Protein AF-D8M244-F1 (afdb_monomer_lite)

Foldseek 3Di:
DDDDDPVLCVVLVVVLVLQLVAAEEEEEFEAPDDVVNCVPVPDDPQFFDHFDPVLVVVCLVVVCVSCDDDDYAYEYHYLDCVCVVVCCVSPPPRYDYDPDADRHDPDPDDDPSNVSRLSSSLVSLLSHQEYEYGGRDPSSVSSVVSNPNHPYYHYGD

Structure (mmCIF, N/CA/C/O backbone):
data_AF-D8M244-F1
#
_entry.id   AF-D8M244-F1
#
loop_
_atom_site.group_PDB
_atom_site.id
_atom_site.type_symbol
_atom_site.label_atom_id
_atom_site.label_alt_id
_atom_site.label_comp_id
_atom_site.label_asym_id
_atom_site.label_entity_id
_atom_site.label_seq_id
_atom_site.pdbx_PDB_ins_code
_atom_site.Cartn_x
_atom_site.Cartn_y
_atom_site.Cartn_z
_atom_site.occupancy
_atom_site.B_iso_or_equiv
_atom_site.auth_seq_id
_atom_site.auth_comp_id
_atom_site.auth_asym_id
_atom_site.auth_atom_id
_atom_site.pdbx_PDB_model_num
ATOM 1 N N . MET A 1 1 ? -10.240 -11.309 -15.153 1.00 55.38 1 MET A N 1
ATOM 2 C CA . MET A 1 1 ? -9.672 -12.625 -15.533 1.00 55.38 1 MET A CA 1
ATOM 3 C C . MET A 1 1 ? -8.223 -12.788 -15.034 1.00 55.38 1 MET A C 1
ATOM 5 O O . MET A 1 1 ? -7.430 -13.454 -15.679 1.00 55.38 1 MET A O 1
ATOM 9 N N . PHE A 1 2 ? -7.858 -12.215 -13.878 1.00 66.62 2 PHE A N 1
ATOM 10 C CA . PHE A 1 2 ? -6.520 -12.368 -13.298 1.00 66.62 2 PHE A CA 1
ATOM 11 C C . PHE A 1 2 ? -6.626 -13.251 -12.056 1.00 66.62 2 PHE A C 1
ATOM 13 O O . PHE A 1 2 ? -7.336 -12.902 -11.115 1.00 66.62 2 PHE A O 1
ATOM 20 N N . GLN A 1 3 ? -5.966 -14.404 -12.066 1.00 69.44 3 GLN A N 1
ATOM 21 C CA . GLN A 1 3 ? -5.812 -15.243 -10.883 1.00 69.44 3 GLN A CA 1
ATOM 22 C C . GLN A 1 3 ? -4.326 -15.556 -10.705 1.00 69.44 3 GLN A C 1
ATOM 24 O O . GLN A 1 3 ? -3.724 -16.102 -11.631 1.00 69.44 3 GLN A O 1
ATOM 29 N N . PRO A 1 4 ? -3.724 -15.246 -9.542 1.00 78.88 4 PRO A N 1
ATOM 30 C CA . PRO A 1 4 ? -2.331 -15.588 -9.299 1.00 78.88 4 PRO A CA 1
ATOM 31 C C . PRO A 1 4 ? -2.134 -17.105 -9.351 1.00 78.88 4 PRO A C 1
ATOM 33 O O . PRO A 1 4 ? -3.016 -17.871 -8.938 1.00 78.88 4 PRO A O 1
ATOM 36 N N . SER A 1 5 ? -0.961 -17.538 -9.816 1.00 85.44 5 SER A N 1
ATOM 37 C CA . SER A 1 5 ? -0.581 -18.951 -9.790 1.00 85.44 5 SER A CA 1
ATOM 38 C C . SER A 1 5 ? -0.595 -19.494 -8.356 1.00 85.44 5 SER A C 1
ATOM 40 O O . SER A 1 5 ? -0.445 -18.752 -7.382 1.00 85.44 5 SER A O 1
ATOM 42 N N . SER A 1 6 ? -0.745 -20.809 -8.200 1.00 86.94 6 SER A N 1
ATOM 43 C CA . SER A 1 6 ? -0.673 -21.476 -6.890 1.00 86.94 6 SER A CA 1
ATOM 44 C C . SER A 1 6 ? 0.653 -21.205 -6.166 1.00 86.94 6 SER A C 1
ATOM 46 O O . SER A 1 6 ? 0.672 -21.082 -4.942 1.00 86.94 6 SER A O 1
ATOM 48 N N . TYR A 1 7 ? 1.744 -21.039 -6.918 1.00 86.44 7 TYR A N 1
ATOM 49 C CA . TYR A 1 7 ? 3.040 -20.619 -6.390 1.00 86.44 7 TYR A CA 1
ATOM 50 C C . TYR A 1 7 ? 2.985 -19.224 -5.756 1.00 86.44 7 TYR A C 1
ATOM 52 O O . TYR A 1 7 ? 3.332 -19.069 -4.586 1.00 86.44 7 TYR A O 1
ATOM 60 N N . LEU A 1 8 ? 2.476 -18.229 -6.488 1.00 83.25 8 LEU A N 1
ATOM 61 C CA . LEU A 1 8 ? 2.352 -16.859 -5.987 1.00 83.25 8 LEU A CA 1
ATOM 62 C C . LEU A 1 8 ? 1.383 -16.763 -4.809 1.00 83.25 8 LEU A C 1
ATOM 64 O O . LEU A 1 8 ? 1.690 -16.090 -3.832 1.00 83.25 8 LEU A O 1
ATOM 68 N N . LYS A 1 9 ? 0.261 -17.494 -4.845 1.00 85.00 9 LYS A N 1
ATOM 69 C CA . LYS A 1 9 ? -0.670 -17.575 -3.707 1.00 85.00 9 LYS A CA 1
ATOM 70 C C . LYS A 1 9 ? 0.018 -18.104 -2.452 1.00 85.00 9 LYS A C 1
ATOM 72 O O . LYS A 1 9 ? -0.209 -17.572 -1.373 1.00 85.00 9 LYS A O 1
ATOM 77 N N . ARG A 1 10 ? 0.879 -19.119 -2.581 1.00 89.25 10 ARG A N 1
ATOM 78 C CA . ARG A 1 10 ? 1.639 -19.672 -1.451 1.00 89.25 10 ARG A CA 1
ATOM 79 C C . ARG A 1 10 ? 2.625 -18.657 -0.874 1.00 89.25 10 ARG A C 1
ATOM 81 O O . ARG A 1 10 ? 2.729 -18.561 0.343 1.00 89.25 10 ARG A O 1
ATOM 88 N N . ILE A 1 11 ? 3.315 -17.895 -1.722 1.00 88.19 11 ILE A N 1
ATOM 89 C CA . ILE A 1 11 ? 4.252 -16.853 -1.270 1.00 88.19 11 ILE A CA 1
ATOM 90 C C . ILE A 1 11 ? 3.498 -15.685 -0.618 1.00 88.19 11 ILE A C 1
ATOM 92 O O . ILE A 1 11 ? 3.915 -15.192 0.425 1.00 88.19 11 ILE A O 1
ATOM 96 N N . ALA A 1 12 ? 2.363 -15.280 -1.189 1.00 90.38 12 ALA A N 1
ATOM 97 C CA . ALA A 1 12 ? 1.534 -14.188 -0.684 1.00 90.38 12 ALA A CA 1
ATOM 98 C C . ALA A 1 12 ? 0.696 -14.569 0.550 1.00 90.38 12 ALA A C 1
ATOM 100 O O . ALA A 1 12 ? 0.145 -13.684 1.209 1.00 90.38 12 ALA A O 1
ATOM 101 N N . ALA A 1 13 ? 0.569 -15.864 0.864 1.00 91.69 13 ALA A N 1
ATOM 102 C CA . ALA A 1 13 ? -0.334 -16.375 1.895 1.00 91.69 13 ALA A CA 1
ATOM 103 C C . ALA A 1 13 ? -0.134 -15.739 3.282 1.00 91.69 13 ALA A C 1
ATOM 105 O O . ALA A 1 13 ? -1.145 -15.389 3.893 1.00 91.69 13 ALA A O 1
ATOM 106 N N . PRO A 1 14 ? 1.099 -15.520 3.786 1.00 93.12 14 PRO A N 1
ATOM 107 C CA . PRO A 1 14 ? 1.289 -14.897 5.095 1.00 93.12 14 PRO A CA 1
ATOM 108 C C . PRO A 1 14 ? 0.705 -13.480 5.161 1.00 93.12 14 PRO A C 1
ATOM 110 O O . PRO A 1 14 ? -0.030 -13.160 6.092 1.00 93.12 14 PRO A O 1
ATOM 113 N N . LEU A 1 15 ? 0.965 -12.654 4.142 1.00 94.19 15 LEU A N 1
ATOM 114 C CA . LEU A 1 15 ? 0.437 -11.289 4.063 1.00 94.19 15 LEU A CA 1
ATOM 115 C C . LEU A 1 15 ? -1.077 -11.291 3.833 1.00 94.19 15 LEU A C 1
ATOM 117 O O . LEU A 1 15 ? -1.805 -10.565 4.501 1.00 94.19 15 LEU A O 1
ATOM 121 N N . SER A 1 16 ? -1.564 -12.169 2.955 1.00 92.88 16 SER A N 1
ATOM 122 C CA . SER A 1 16 ? -2.998 -12.321 2.677 1.00 92.88 16 SER A CA 1
ATOM 123 C C . SER A 1 16 ? -3.777 -12.697 3.941 1.00 92.88 16 SER A C 1
ATOM 125 O O . SER A 1 16 ? -4.841 -12.145 4.209 1.00 92.88 16 SER A O 1
ATOM 127 N N . ALA A 1 17 ? -3.225 -13.599 4.760 1.00 93.94 17 ALA A N 1
ATOM 128 C CA . ALA A 1 17 ? -3.834 -14.009 6.018 1.00 93.94 17 ALA A CA 1
ATOM 129 C C . ALA A 1 17 ? -3.929 -12.847 7.018 1.00 93.94 17 ALA A C 1
ATOM 131 O O . ALA A 1 17 ? -4.949 -12.723 7.694 1.00 93.94 17 ALA A O 1
ATOM 132 N N . LEU A 1 18 ? -2.913 -11.982 7.097 1.00 94.00 18 LEU A N 1
ATOM 133 C CA . LEU A 1 18 ? -2.955 -10.779 7.936 1.00 94.00 18 LEU A CA 1
ATOM 134 C C . LEU A 1 18 ? -4.023 -9.793 7.445 1.00 94.00 18 LEU A C 1
ATOM 136 O O . LEU A 1 18 ? -4.874 -9.381 8.230 1.00 94.00 18 LEU A O 1
ATOM 140 N N . LEU A 1 19 ? -4.031 -9.488 6.144 1.00 93.31 19 LEU A N 1
ATOM 141 C CA . LEU A 1 19 ? -4.985 -8.553 5.536 1.00 93.31 19 LEU A CA 1
ATOM 142 C C . LEU A 1 19 ? -6.438 -9.037 5.628 1.00 93.31 19 LEU A C 1
ATOM 144 O O . LEU A 1 19 ? -7.343 -8.220 5.720 1.00 93.31 19 LEU A O 1
ATOM 148 N N . SER A 1 20 ? -6.672 -10.352 5.653 1.00 89.19 20 SER A N 1
ATOM 149 C CA . SER A 1 20 ? -8.020 -10.922 5.802 1.00 89.19 20 SER A CA 1
ATOM 150 C C . SER A 1 20 ? -8.591 -10.846 7.225 1.00 89.19 20 SER A C 1
ATOM 152 O O . SER A 1 20 ? -9.801 -10.962 7.407 1.00 89.19 20 SER A O 1
ATOM 154 N N . LYS A 1 21 ? -7.734 -10.689 8.244 1.00 89.12 21 LYS A N 1
ATOM 155 C CA . LYS A 1 21 ? -8.123 -10.709 9.667 1.00 89.12 21 LYS A CA 1
ATOM 156 C C . LYS A 1 21 ? -8.406 -9.325 10.244 1.00 89.12 21 LYS A C 1
ATOM 158 O O . LYS A 1 21 ? -8.918 -9.232 11.357 1.00 89.12 21 LYS A O 1
ATOM 163 N N . ALA A 1 22 ? -8.052 -8.272 9.520 1.00 88.88 22 ALA A N 1
ATOM 164 C CA . ALA A 1 22 ? -8.171 -6.892 9.957 1.00 88.88 22 ALA A CA 1
ATOM 165 C C . ALA A 1 22 ? -8.751 -6.034 8.834 1.00 88.88 22 ALA A C 1
ATOM 167 O O . ALA A 1 22 ? -8.632 -6.375 7.658 1.00 88.88 22 ALA A O 1
ATOM 168 N N . THR A 1 23 ? -9.333 -4.888 9.188 1.00 94.06 23 THR A N 1
ATOM 169 C CA . THR A 1 23 ? -9.596 -3.868 8.172 1.00 94.06 23 THR A CA 1
ATOM 170 C C . THR A 1 23 ? -8.257 -3.405 7.603 1.00 94.06 23 THR A C 1
ATOM 172 O O . THR A 1 23 ? -7.318 -3.135 8.355 1.00 94.06 23 THR A O 1
ATOM 175 N N . SER A 1 24 ? -8.150 -3.331 6.282 1.00 96.44 24 SER A N 1
ATOM 176 C CA . SER A 1 24 ? -6.891 -3.028 5.606 1.00 96.44 24 SER A CA 1
ATOM 177 C C . SER A 1 24 ? -6.996 -1.865 4.626 1.00 96.44 24 SER A C 1
ATOM 179 O O . SER A 1 24 ? -8.003 -1.691 3.933 1.00 96.44 24 SER A O 1
ATOM 181 N N . VAL A 1 25 ? -5.921 -1.081 4.565 1.00 97.88 25 VAL A N 1
ATOM 182 C CA . VAL A 1 25 ? -5.742 0.049 3.652 1.00 97.88 25 VAL A CA 1
ATOM 183 C C . VAL A 1 25 ? -4.588 -0.276 2.709 1.00 97.88 25 VAL A C 1
ATOM 185 O O . VAL A 1 25 ? -3.431 -0.335 3.117 1.00 97.88 25 VAL A O 1
ATOM 188 N N . GLY A 1 26 ? -4.898 -0.512 1.440 1.00 97.88 26 GLY A N 1
ATOM 189 C CA . GLY A 1 26 ? -3.908 -0.702 0.389 1.00 97.88 26 GLY A CA 1
ATOM 190 C C . GLY A 1 26 ? -3.456 0.648 -0.147 1.00 97.88 26 GLY A C 1
ATOM 191 O O . GLY A 1 26 ? -4.271 1.417 -0.648 1.00 97.88 26 GLY A O 1
ATOM 192 N N . VAL A 1 27 ? -2.167 0.939 -0.054 1.00 98.06 27 VAL A N 1
ATOM 193 C CA . VAL A 1 27 ? -1.567 2.190 -0.512 1.00 98.06 27 VAL A CA 1
ATOM 194 C C . VAL A 1 27 ? -0.643 1.886 -1.682 1.00 98.06 27 VAL A C 1
ATOM 196 O O . VAL A 1 27 ? 0.265 1.071 -1.550 1.00 98.06 27 VAL A O 1
ATOM 199 N N . HIS A 1 28 ? -0.865 2.532 -2.827 1.00 96.25 28 HIS A N 1
ATOM 200 C CA . HIS A 1 28 ? 0.015 2.418 -3.991 1.00 96.25 28 HIS A CA 1
ATOM 201 C C . HIS A 1 28 ? 0.595 3.780 -4.380 1.00 96.25 28 HIS A C 1
ATOM 203 O O . HIS A 1 28 ? -0.131 4.668 -4.848 1.00 96.25 28 HIS A O 1
ATOM 209 N N . ILE A 1 29 ? 1.913 3.917 -4.227 1.00 93.00 29 ILE A N 1
ATOM 210 C CA . ILE A 1 29 ? 2.664 5.140 -4.516 1.00 93.00 29 ILE A CA 1
ATOM 211 C C . ILE A 1 29 ? 3.650 4.895 -5.659 1.00 93.00 29 ILE A C 1
ATOM 213 O O . ILE A 1 29 ? 4.567 4.092 -5.538 1.00 93.00 29 ILE A O 1
ATOM 217 N N . ARG A 1 30 ? 3.477 5.638 -6.752 1.00 88.69 30 ARG A N 1
ATOM 218 C CA . ARG A 1 30 ? 4.469 5.774 -7.818 1.00 88.69 30 ARG A CA 1
ATOM 219 C C . ARG A 1 30 ? 5.279 7.041 -7.578 1.00 88.69 30 ARG A C 1
ATOM 221 O O . ARG A 1 30 ? 4.697 8.128 -7.562 1.00 88.69 30 ARG A O 1
ATOM 228 N N . THR A 1 31 ? 6.588 6.923 -7.418 1.00 83.62 31 THR A N 1
ATOM 229 C CA . THR A 1 31 ? 7.467 8.080 -7.204 1.00 83.62 31 THR A CA 1
ATOM 230 C C . THR A 1 31 ? 8.114 8.537 -8.507 1.00 83.62 31 THR A C 1
ATOM 232 O O . THR A 1 31 ? 8.010 7.888 -9.553 1.00 83.62 31 THR A O 1
ATOM 235 N N . GLN A 1 32 ? 8.767 9.701 -8.482 1.00 69.69 32 GLN A N 1
ATOM 236 C CA . GLN A 1 32 ? 9.643 10.065 -9.592 1.00 69.69 32 GLN A CA 1
ATOM 237 C C . GLN A 1 32 ? 10.831 9.092 -9.647 1.00 69.69 32 GLN A C 1
ATOM 239 O O . GLN A 1 32 ? 11.317 8.671 -8.595 1.00 69.69 32 GLN A O 1
ATOM 244 N N . PRO A 1 33 ? 11.330 8.743 -10.848 1.00 58.41 33 PRO A N 1
ATOM 245 C CA . PRO A 1 33 ? 12.575 7.999 -10.958 1.00 58.41 33 PRO A CA 1
ATOM 246 C C . PRO A 1 33 ? 13.699 8.801 -10.299 1.00 58.41 33 PRO A C 1
ATOM 248 O O . PRO A 1 33 ? 13.869 9.991 -10.591 1.00 58.41 33 PRO A O 1
ATOM 251 N N . SER A 1 34 ? 14.480 8.160 -9.432 1.00 46.09 34 SER A N 1
ATOM 252 C CA . SER A 1 34 ? 15.657 8.796 -8.849 1.00 46.09 34 SER A CA 1
ATOM 253 C C . SER A 1 34 ? 16.684 9.105 -9.949 1.00 46.09 34 SER A C 1
ATOM 255 O O . SER A 1 34 ? 16.754 8.429 -10.977 1.00 46.09 34 SER A O 1
ATOM 257 N N . PHE A 1 35 ? 17.537 10.117 -9.757 1.00 41.97 35 PHE A N 1
ATOM 258 C CA . PHE A 1 35 ? 18.626 10.406 -10.701 1.00 41.97 35 PHE A CA 1
ATOM 259 C C . PHE A 1 35 ? 19.614 9.232 -10.869 1.00 41.97 35 PHE A C 1
ATOM 261 O O . PHE A 1 35 ? 20.354 9.237 -11.848 1.00 41.97 35 PHE A O 1
ATOM 268 N N . ALA A 1 36 ? 19.624 8.230 -9.982 1.00 42.56 36 ALA A N 1
ATOM 269 C CA . ALA A 1 36 ? 20.437 7.019 -10.121 1.00 42.56 36 ALA A CA 1
ATOM 270 C C . ALA A 1 36 ? 19.836 5.993 -11.106 1.00 42.56 36 ALA A C 1
ATOM 272 O O . ALA A 1 36 ? 20.580 5.219 -11.698 1.00 42.56 36 ALA A O 1
ATOM 273 N N . ASP A 1 37 ? 18.531 6.071 -11.393 1.00 45.41 37 ASP A N 1
ATOM 274 C CA . ASP A 1 37 ? 17.832 5.265 -12.412 1.00 45.41 37 ASP A CA 1
ATOM 275 C C . ASP A 1 37 ? 17.920 5.880 -13.822 1.00 45.41 37 ASP A C 1
ATOM 277 O O . ASP A 1 37 ? 17.152 5.566 -14.737 1.00 45.41 37 ASP A O 1
ATOM 281 N N . SER A 1 38 ? 18.863 6.805 -14.025 1.00 37.78 38 SER A N 1
ATOM 282 C CA . SER A 1 38 ? 18.946 7.676 -15.202 1.00 37.78 38 SER A CA 1
ATOM 283 C C . SER A 1 38 ? 19.319 6.985 -16.519 1.00 37.78 38 SER A C 1
ATOM 285 O O . SER A 1 38 ? 19.317 7.646 -17.558 1.00 37.78 38 SER A O 1
ATOM 287 N N . ALA A 1 39 ? 19.492 5.660 -16.531 1.00 40.16 39 ALA A N 1
ATOM 288 C CA . ALA A 1 39 ? 19.461 4.872 -17.765 1.00 40.16 39 ALA A CA 1
ATOM 289 C C . ALA A 1 39 ? 18.078 4.901 -18.461 1.00 40.16 39 ALA A C 1
ATOM 291 O O . ALA A 1 39 ? 17.983 4.594 -19.646 1.00 40.16 39 ALA A O 1
ATOM 292 N N . ALA A 1 40 ? 17.015 5.327 -17.766 1.00 42.12 40 ALA A N 1
ATOM 293 C CA . ALA A 1 40 ? 15.664 5.478 -18.314 1.00 42.12 40 ALA A CA 1
ATOM 294 C C . ALA A 1 40 ? 15.333 6.900 -18.828 1.00 42.12 40 ALA A C 1
ATOM 296 O O . ALA A 1 40 ? 14.177 7.191 -19.138 1.00 42.12 40 ALA A O 1
ATOM 297 N N . LYS A 1 41 ? 16.313 7.819 -18.916 1.00 39.97 41 LYS A N 1
ATOM 298 C CA . LYS A 1 41 ? 16.072 9.222 -19.329 1.00 39.97 41 LYS A CA 1
ATOM 299 C C . LYS A 1 41 ? 15.822 9.428 -20.825 1.00 39.97 41 LYS A C 1
ATOM 301 O O . LYS A 1 41 ? 15.457 10.532 -21.227 1.00 39.97 41 LYS A O 1
ATOM 306 N N . THR A 1 42 ? 15.970 8.406 -21.653 1.00 37.47 42 THR A N 1
ATOM 307 C CA . THR A 1 42 ? 15.764 8.517 -23.097 1.00 37.47 42 THR A CA 1
ATOM 308 C C . THR A 1 42 ? 14.532 7.719 -23.519 1.00 37.47 42 THR A C 1
ATOM 310 O O . THR A 1 42 ? 14.564 6.507 -23.690 1.00 37.47 42 THR A O 1
ATOM 313 N N . HIS A 1 43 ? 13.447 8.464 -23.746 1.00 38.56 43 HIS A N 1
ATOM 314 C CA . HIS A 1 43 ? 12.275 8.061 -24.534 1.00 38.56 43 HIS A CA 1
ATOM 315 C C . HIS A 1 43 ? 11.240 7.166 -23.838 1.00 38.56 43 HIS A C 1
ATOM 317 O O . HIS A 1 43 ? 11.025 6.023 -24.220 1.00 38.56 43 HIS A O 1
ATOM 323 N N . GLU A 1 44 ? 10.541 7.738 -22.858 1.00 41.34 44 GLU A N 1
ATOM 324 C CA . GLU A 1 44 ? 9.071 7.831 -22.802 1.00 41.34 44 GLU A CA 1
ATOM 325 C C . GLU A 1 44 ? 8.710 8.503 -21.472 1.00 41.34 44 GLU A C 1
ATOM 327 O O . GLU A 1 44 ? 9.112 8.047 -20.403 1.00 41.34 44 GLU A O 1
ATOM 332 N N . ARG A 1 45 ? 7.970 9.619 -21.517 1.00 44.00 45 ARG A N 1
ATOM 333 C CA . ARG A 1 45 ? 7.318 10.175 -20.324 1.00 44.00 45 ARG A CA 1
ATOM 334 C C . ARG A 1 45 ? 6.448 9.059 -19.751 1.00 44.00 45 ARG A C 1
ATOM 336 O O . ARG A 1 45 ? 5.417 8.747 -20.343 1.00 44.00 45 ARG A O 1
ATOM 343 N N . GLY A 1 46 ? 6.898 8.423 -18.669 1.00 48.84 46 GLY A N 1
ATOM 344 C CA . GLY A 1 46 ? 6.173 7.341 -18.015 1.00 48.84 46 GLY A CA 1
ATOM 345 C C . GLY A 1 46 ? 4.739 7.789 -17.772 1.00 48.84 46 GLY A C 1
ATOM 346 O O . GLY A 1 46 ? 4.505 8.740 -17.038 1.00 48.84 46 GLY A O 1
ATOM 347 N N . THR A 1 47 ? 3.794 7.165 -18.466 1.00 54.75 47 THR A N 1
ATOM 348 C CA . THR A 1 47 ? 2.404 7.618 -18.517 1.00 54.75 47 THR A CA 1
ATOM 349 C C . THR A 1 47 ? 1.727 7.354 -17.172 1.00 54.75 47 THR A C 1
ATOM 351 O O . THR A 1 47 ? 1.380 6.208 -16.880 1.00 54.75 47 THR A O 1
ATOM 354 N N . GLY A 1 48 ? 1.590 8.392 -16.352 1.00 59.34 48 GLY A N 1
ATOM 355 C CA . GLY A 1 48 ? 0.900 8.373 -15.063 1.00 59.34 48 GLY A CA 1
ATOM 356 C C . GLY A 1 48 ? 1.457 9.443 -14.130 1.00 59.34 48 GLY A C 1
ATOM 357 O O . GLY A 1 48 ? 2.616 9.840 -14.275 1.00 59.34 48 GLY A O 1
ATOM 358 N N . ASP A 1 49 ? 0.642 9.908 -13.189 1.00 78.62 49 ASP A N 1
ATOM 359 C CA . ASP A 1 49 ? 1.088 10.909 -12.225 1.00 78.62 49 ASP A CA 1
ATOM 360 C C . ASP A 1 49 ? 2.088 10.291 -11.243 1.00 78.62 49 ASP A C 1
ATOM 362 O O . ASP A 1 49 ? 2.173 9.070 -11.079 1.00 78.62 49 ASP A O 1
ATOM 366 N N . VAL A 1 50 ? 2.870 11.150 -10.602 1.00 85.38 50 VAL A N 1
ATOM 367 C CA . VAL A 1 50 ? 3.820 10.777 -9.553 1.00 85.38 50 VAL A CA 1
ATOM 368 C C . VAL A 1 50 ? 3.369 11.414 -8.252 1.00 85.38 50 VAL A C 1
ATOM 370 O O . VAL A 1 50 ? 2.905 12.554 -8.235 1.00 85.38 50 V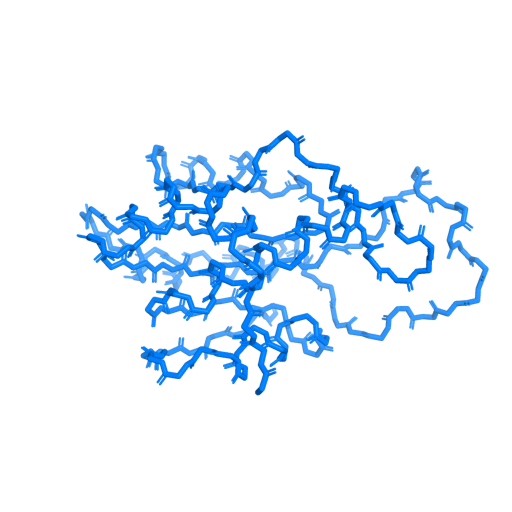AL A O 1
ATOM 373 N N . VAL A 1 51 ? 3.504 10.679 -7.158 1.00 87.75 51 VAL A N 1
ATOM 374 C CA . VAL A 1 51 ? 3.187 11.190 -5.829 1.00 87.75 51 VAL A CA 1
ATOM 375 C C . VAL A 1 51 ? 4.382 11.988 -5.325 1.00 87.75 51 VAL A C 1
ATOM 377 O O . VAL A 1 51 ? 5.511 11.503 -5.320 1.00 87.75 51 VAL A O 1
ATOM 380 N N . THR A 1 52 ? 4.123 13.222 -4.903 1.00 90.44 52 THR A N 1
ATOM 381 C CA . THR A 1 52 ? 5.118 14.076 -4.248 1.00 90.44 52 THR A CA 1
ATOM 382 C C . THR A 1 52 ? 5.007 13.963 -2.729 1.00 90.44 52 THR A C 1
ATOM 384 O O . THR A 1 52 ? 3.951 13.598 -2.210 1.00 90.44 52 THR A O 1
ATOM 387 N N . GLN A 1 53 ? 6.052 14.371 -2.005 1.00 90.62 53 GLN A N 1
ATOM 388 C CA . GLN A 1 53 ? 6.003 14.550 -0.548 1.00 90.62 53 GLN A CA 1
ATOM 389 C C . GLN A 1 53 ? 4.764 15.354 -0.113 1.00 90.62 53 GLN A C 1
ATOM 391 O O . GLN A 1 53 ? 4.026 14.929 0.772 1.00 90.62 53 GLN A O 1
ATOM 396 N N . GLN A 1 54 ? 4.485 16.476 -0.786 1.00 91.19 54 GLN A N 1
ATOM 397 C CA . GLN A 1 54 ? 3.342 17.335 -0.473 1.00 91.19 54 GLN A CA 1
ATOM 398 C C . GLN A 1 54 ? 2.003 16.601 -0.654 1.00 91.19 54 GLN A C 1
ATOM 400 O O . GLN A 1 54 ? 1.082 16.780 0.144 1.00 91.19 54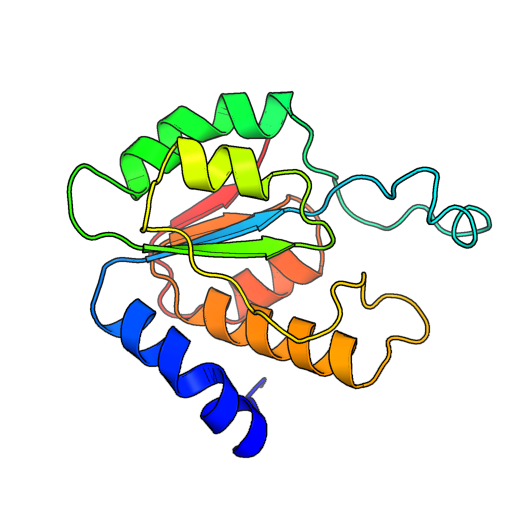 GLN A O 1
ATOM 405 N N . SER A 1 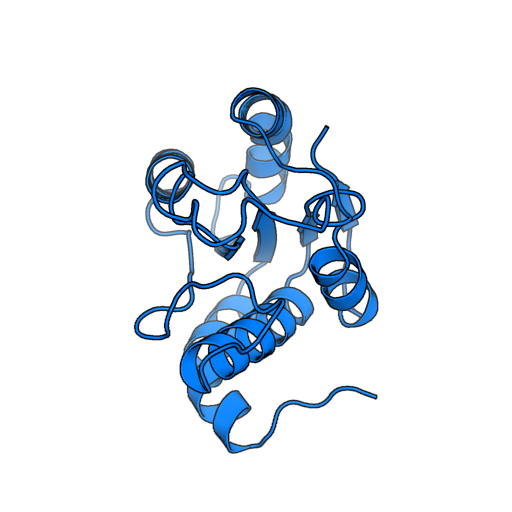55 ? 1.886 15.769 -1.690 1.00 93.06 55 SER A N 1
ATOM 406 C CA . SER A 1 55 ? 0.695 14.948 -1.928 1.00 93.06 55 SER A CA 1
ATOM 407 C C . SER A 1 55 ? 0.495 13.903 -0.832 1.00 93.06 55 SER A C 1
ATOM 409 O O . SER A 1 55 ? -0.635 13.683 -0.396 1.00 93.06 55 SER A O 1
ATOM 411 N N . VAL A 1 56 ? 1.580 13.292 -0.339 1.00 94.06 56 VAL A N 1
ATOM 412 C CA . VAL A 1 56 ? 1.510 12.379 0.811 1.00 94.06 56 VAL A CA 1
ATOM 413 C C . VAL A 1 56 ? 1.064 13.127 2.061 1.00 94.06 56 VAL A C 1
ATOM 415 O O . VAL A 1 56 ? 0.126 12.690 2.718 1.00 94.06 56 VAL A O 1
ATOM 418 N N . GLU A 1 57 ? 1.672 14.274 2.364 1.00 94.62 57 GLU A N 1
ATOM 419 C CA . GLU A 1 57 ? 1.342 15.082 3.545 1.00 94.62 57 GLU A CA 1
ATOM 420 C C . GLU A 1 57 ? -0.129 15.516 3.565 1.00 94.62 57 GLU A C 1
ATOM 422 O O . GLU A 1 57 ? -0.788 15.413 4.600 1.00 94.62 57 GLU A O 1
ATOM 427 N N . LYS A 1 58 ? -0.681 15.916 2.413 1.00 96.19 58 LYS A N 1
ATOM 428 C CA . LYS A 1 58 ? -2.114 16.220 2.266 1.00 96.19 58 LYS A CA 1
ATOM 429 C C . LYS A 1 58 ? -3.009 14.999 2.477 1.00 96.19 58 LYS A C 1
ATOM 431 O O . LYS A 1 58 ? -4.127 15.146 2.962 1.00 96.19 58 LYS A O 1
ATOM 436 N N . MET A 1 59 ? -2.532 13.809 2.117 1.00 96.69 59 MET A N 1
ATOM 437 C CA . MET A 1 59 ? -3.272 12.553 2.244 1.00 96.69 59 MET A CA 1
ATOM 438 C C . MET A 1 59 ? -3.168 11.936 3.650 1.00 96.69 59 MET A C 1
ATOM 440 O O . MET A 1 59 ? -4.022 11.137 4.037 1.00 96.69 59 MET A O 1
ATOM 444 N N . LEU A 1 60 ? -2.167 12.317 4.454 1.00 96.50 60 LEU A N 1
ATOM 445 C CA . LEU A 1 60 ? -1.955 11.770 5.799 1.00 96.50 60 LEU A CA 1
ATOM 446 C C . LEU A 1 60 ? -3.185 11.860 6.718 1.00 96.50 60 LEU A C 1
ATOM 448 O O . LEU A 1 60 ? -3.470 10.858 7.374 1.00 96.50 60 LEU A O 1
ATOM 452 N N . PRO A 1 61 ? -3.948 12.972 6.791 1.00 96.88 61 PRO A N 1
ATOM 453 C CA . PRO A 1 61 ? -5.163 13.021 7.603 1.00 96.88 61 PRO A CA 1
ATOM 454 C C . PRO A 1 61 ? -6.185 11.953 7.201 1.00 96.88 61 PRO A C 1
ATOM 456 O O . PRO A 1 61 ? -6.744 11.282 8.067 1.00 96.88 61 PRO A O 1
ATOM 459 N N . LYS A 1 62 ? -6.373 11.731 5.893 1.00 97.19 62 LYS A N 1
ATOM 460 C CA . LYS A 1 62 ? -7.288 10.704 5.388 1.00 97.19 62 LYS A CA 1
ATOM 461 C C . LYS A 1 62 ? -6.766 9.296 5.660 1.00 97.19 62 LYS A C 1
ATOM 463 O O . LYS A 1 62 ? -7.529 8.427 6.067 1.00 97.19 62 LYS A O 1
ATOM 468 N N . LEU A 1 63 ? -5.461 9.068 5.505 1.00 96.88 63 LEU A N 1
ATOM 469 C CA . LEU A 1 63 ? -4.838 7.801 5.893 1.00 96.88 63 LEU A CA 1
ATOM 470 C C . LEU A 1 63 ? -5.010 7.530 7.390 1.00 96.88 63 LEU A C 1
ATOM 472 O O . LEU A 1 63 ? -5.327 6.406 7.759 1.00 96.88 63 LEU A O 1
ATOM 476 N N . LYS A 1 64 ? -4.868 8.543 8.251 1.00 96.38 64 LYS A N 1
ATOM 477 C CA . LYS A 1 64 ? -5.114 8.421 9.696 1.00 96.38 64 LYS A CA 1
ATOM 478 C C . LYS A 1 64 ? -6.569 8.077 10.003 1.00 96.38 64 LYS A C 1
ATOM 480 O O . LYS A 1 64 ? -6.805 7.200 10.824 1.00 96.38 64 LYS A O 1
ATOM 485 N N . GLU A 1 65 ? -7.522 8.690 9.305 1.00 96.12 65 GLU A N 1
ATOM 486 C CA . GLU A 1 65 ? -8.946 8.343 9.403 1.00 96.12 65 GLU A CA 1
ATOM 487 C C . GLU A 1 65 ? -9.201 6.874 9.017 1.00 96.12 65 GLU A C 1
ATOM 489 O O . GLU A 1 65 ? -9.813 6.132 9.781 1.00 96.12 65 GLU A O 1
ATOM 494 N N . LEU A 1 66 ? -8.682 6.428 7.865 1.00 95.94 66 LEU A N 1
ATOM 495 C CA . LEU A 1 66 ? -8.863 5.057 7.369 1.00 95.94 66 LEU A CA 1
ATOM 496 C C . LEU A 1 66 ? -8.157 4.011 8.244 1.00 95.94 66 LEU A C 1
ATOM 498 O O . LEU A 1 66 ? -8.666 2.907 8.450 1.00 95.94 66 LEU A O 1
ATOM 502 N N . MET A 1 67 ? -6.974 4.341 8.756 1.00 95.94 67 MET A N 1
ATOM 503 C CA . MET A 1 67 ? -6.212 3.470 9.651 1.00 95.94 67 MET A CA 1
ATOM 504 C C . MET A 1 67 ? -6.810 3.431 11.060 1.00 95.94 67 MET A C 1
ATOM 506 O O . MET A 1 67 ? -6.658 2.422 11.750 1.00 95.94 67 MET A O 1
ATOM 510 N N . GLY A 1 68 ? -7.496 4.495 11.481 1.00 92.31 68 GLY A N 1
ATOM 511 C CA . GLY A 1 68 ? -8.125 4.614 12.789 1.00 92.31 68 GLY A CA 1
ATOM 512 C C . GLY A 1 68 ? -7.185 4.337 13.970 1.00 92.31 68 GLY A C 1
ATOM 513 O O . GLY A 1 68 ? -5.964 4.162 13.847 1.00 92.31 68 GLY A O 1
ATOM 514 N N . ASP A 1 69 ? -7.792 4.247 15.152 1.00 81.69 69 ASP A N 1
ATOM 515 C CA . ASP A 1 69 ? -7.054 4.120 16.411 1.00 81.69 69 ASP A CA 1
ATOM 516 C C . ASP A 1 69 ? -6.638 2.680 16.742 1.00 81.69 69 ASP A C 1
ATOM 518 O O . ASP A 1 69 ? -5.824 2.468 17.642 1.00 81.69 69 ASP A O 1
ATOM 522 N N . ARG A 1 70 ? -7.196 1.657 16.071 1.00 77.62 70 ARG A N 1
ATOM 523 C CA . ARG A 1 70 ? -6.967 0.250 16.448 1.00 77.62 70 ARG A CA 1
ATOM 524 C C . ARG A 1 70 ? -6.920 -0.703 15.261 1.00 77.62 70 ARG A C 1
ATOM 526 O O . ARG A 1 70 ? -7.854 -0.771 14.477 1.00 77.62 70 ARG A O 1
ATOM 533 N N . GLY A 1 71 ? -5.867 -1.520 15.224 1.00 82.94 71 GLY A N 1
ATOM 534 C CA . GLY A 1 71 ? -5.848 -2.828 14.557 1.00 82.94 71 GLY A CA 1
ATOM 535 C C . GLY A 1 71 ? -5.842 -2.852 13.027 1.00 82.94 71 GLY A C 1
ATOM 536 O O . GLY A 1 71 ? -5.558 -3.913 12.477 1.00 82.94 71 GLY A O 1
ATOM 537 N N . ASN A 1 72 ? -6.113 -1.739 12.339 1.00 95.88 72 ASN A N 1
ATOM 538 C CA . ASN A 1 72 ? -6.078 -1.724 10.877 1.00 95.88 72 ASN A CA 1
ATOM 539 C C . ASN A 1 72 ? -4.641 -1.829 10.362 1.00 95.88 72 ASN A C 1
ATOM 541 O O . ASN A 1 72 ? -3.709 -1.296 10.969 1.00 95.88 72 ASN A O 1
ATOM 545 N N . LEU A 1 73 ? -4.479 -2.501 9.225 1.00 97.38 73 LEU A N 1
ATOM 546 C CA . LEU A 1 73 ? -3.182 -2.741 8.599 1.00 97.38 73 LEU A CA 1
ATOM 547 C C . LEU A 1 73 ? -3.068 -1.975 7.286 1.00 97.38 73 LEU A C 1
ATOM 549 O O . LEU A 1 73 ? -3.998 -1.959 6.482 1.00 97.38 73 LEU A O 1
ATOM 553 N N . MET A 1 74 ? -1.906 -1.381 7.048 1.00 97.62 74 MET A N 1
ATOM 554 C CA . MET A 1 74 ? -1.557 -0.781 5.771 1.00 97.62 74 MET A CA 1
ATOM 555 C C . MET A 1 74 ? -0.783 -1.800 4.944 1.00 97.62 74 MET A C 1
ATOM 557 O O . MET A 1 74 ? 0.189 -2.365 5.432 1.00 97.62 74 MET A O 1
ATOM 561 N N . PHE A 1 75 ? -1.162 -2.009 3.688 1.00 97.75 75 PHE A N 1
ATOM 562 C CA . PHE A 1 75 ? -0.293 -2.664 2.714 1.00 97.75 75 PHE A CA 1
ATOM 563 C C . PHE A 1 75 ? 0.272 -1.611 1.769 1.00 97.75 75 PHE A C 1
ATOM 565 O O . PHE A 1 75 ? -0.488 -0.983 1.039 1.00 97.75 75 PHE A O 1
ATOM 572 N N . LEU A 1 76 ? 1.587 -1.410 1.791 1.00 97.06 76 LEU A N 1
ATOM 573 C CA . LEU A 1 76 ? 2.265 -0.393 0.997 1.00 97.06 76 LEU A CA 1
ATOM 574 C C . LEU A 1 76 ? 2.948 -1.035 -0.218 1.00 97.06 76 LEU A C 1
ATOM 576 O O . LEU A 1 76 ? 3.830 -1.883 -0.076 1.00 97.06 76 LEU A O 1
ATOM 580 N N . ALA A 1 77 ? 2.536 -0.604 -1.405 1.00 94.88 77 ALA A N 1
ATOM 581 C CA . ALA A 1 77 ? 3.112 -0.965 -2.693 1.00 94.88 77 ALA A CA 1
ATOM 582 C C . ALA A 1 77 ? 3.637 0.290 -3.402 1.00 94.88 77 ALA A C 1
ATOM 584 O O . ALA A 1 77 ? 3.107 1.391 -3.231 1.00 94.88 77 ALA A O 1
ATOM 585 N N . GLY A 1 78 ? 4.657 0.123 -4.234 1.00 89.31 78 GLY A N 1
ATOM 586 C CA . GLY A 1 78 ? 5.246 1.223 -4.985 1.00 89.31 78 GLY A CA 1
ATOM 587 C C . GLY A 1 78 ? 6.471 0.788 -5.768 1.00 89.31 78 GLY A C 1
ATOM 588 O O . GLY A 1 78 ? 6.820 -0.388 -5.767 1.00 89.31 78 GLY A O 1
ATOM 589 N N . ASP A 1 79 ? 7.116 1.739 -6.436 1.00 83.88 79 ASP A N 1
ATOM 590 C CA . ASP A 1 79 ? 8.347 1.531 -7.205 1.00 83.88 79 ASP A CA 1
ATOM 591 C C . ASP A 1 79 ? 9.613 2.054 -6.504 1.00 83.88 79 ASP A C 1
ATOM 593 O O . ASP A 1 79 ? 10.708 1.906 -7.043 1.00 83.88 79 ASP A O 1
ATOM 597 N N . SER A 1 80 ? 9.487 2.591 -5.285 1.00 84.19 80 SER A N 1
ATOM 598 C CA . SER A 1 80 ? 10.607 3.004 -4.432 1.00 84.19 80 SER A CA 1
ATOM 599 C C . SER A 1 80 ? 10.309 2.827 -2.931 1.00 84.19 80 SER A C 1
ATOM 601 O O . SER A 1 80 ? 9.200 2.460 -2.524 1.00 84.19 80 SER A O 1
ATOM 603 N N . GLU A 1 81 ? 11.333 3.040 -2.101 1.00 87.94 81 GLU A N 1
ATOM 604 C CA . GLU A 1 81 ? 11.242 3.010 -0.630 1.00 87.94 81 GLU A CA 1
ATOM 605 C C . GLU A 1 81 ? 11.161 4.421 -0.017 1.00 87.94 81 GLU A C 1
ATOM 607 O O . GLU A 1 81 ? 11.266 4.588 1.197 1.00 87.94 81 GLU A O 1
ATOM 612 N N . GLU A 1 82 ? 10.973 5.455 -0.848 1.00 89.12 82 GLU A N 1
ATOM 613 C CA . GLU A 1 82 ? 11.048 6.874 -0.458 1.00 89.12 82 GLU A CA 1
ATOM 614 C C . GLU A 1 82 ? 10.139 7.219 0.733 1.00 89.12 82 GLU A C 1
ATOM 616 O O . GLU A 1 82 ? 10.527 7.973 1.626 1.00 89.12 82 GLU A O 1
ATOM 621 N N . PHE A 1 83 ? 8.946 6.623 0.788 1.00 91.69 83 PHE A N 1
ATOM 622 C CA . PHE A 1 83 ? 7.951 6.901 1.825 1.00 91.69 83 PHE A CA 1
ATOM 623 C C . PHE A 1 83 ? 7.893 5.849 2.936 1.00 91.69 83 PHE A C 1
ATOM 625 O O . PHE A 1 83 ? 7.047 5.954 3.823 1.00 91.69 83 PHE A O 1
ATOM 632 N N . ASP A 1 84 ? 8.791 4.864 2.949 1.00 91.50 84 ASP A N 1
ATOM 633 C CA . ASP A 1 84 ? 8.723 3.733 3.882 1.00 91.50 84 ASP A CA 1
ATOM 634 C C . ASP A 1 84 ? 8.900 4.194 5.325 1.00 91.50 84 ASP A C 1
ATOM 636 O O . ASP A 1 84 ? 8.071 3.907 6.187 1.00 91.50 84 ASP A O 1
ATOM 640 N N . SER A 1 85 ? 9.947 4.983 5.577 1.00 92.81 85 SER A N 1
ATOM 641 C CA . SER A 1 85 ? 10.219 5.521 6.915 1.00 92.81 85 SER A CA 1
ATOM 642 C C . SER A 1 85 ? 9.137 6.493 7.382 1.00 92.81 85 SER A C 1
ATOM 644 O O . SER A 1 85 ? 8.844 6.559 8.574 1.00 92.81 85 SER A O 1
ATOM 646 N N . LEU A 1 86 ? 8.526 7.243 6.459 1.00 94.94 86 LEU A N 1
ATOM 647 C CA . LEU A 1 86 ? 7.405 8.123 6.779 1.00 94.94 86 LEU A CA 1
ATOM 648 C C . LEU A 1 86 ? 6.185 7.302 7.208 1.00 94.94 86 LEU A C 1
ATOM 650 O O . LEU A 1 86 ? 5.631 7.555 8.274 1.00 94.94 86 LEU A O 1
ATOM 654 N N . MET A 1 87 ? 5.788 6.310 6.410 1.00 96.25 87 MET A N 1
ATOM 655 C CA . MET A 1 87 ? 4.612 5.489 6.702 1.00 96.25 87 MET A CA 1
ATOM 656 C C . MET A 1 87 ? 4.794 4.676 7.982 1.00 96.25 87 MET A C 1
ATOM 658 O O . MET A 1 87 ? 3.876 4.624 8.793 1.00 96.25 87 MET A O 1
ATOM 662 N N . GLU A 1 88 ? 5.978 4.109 8.215 1.00 95.69 88 GLU A N 1
ATOM 663 C CA . GLU A 1 88 ? 6.266 3.382 9.454 1.00 95.69 88 GLU A CA 1
ATOM 664 C C . GLU A 1 88 ? 6.260 4.312 10.677 1.00 95.69 88 GLU A C 1
ATOM 666 O O . GLU A 1 88 ? 5.771 3.937 11.738 1.00 95.69 88 GLU A O 1
ATOM 671 N N . ARG A 1 89 ? 6.732 5.559 10.542 1.00 96.25 89 ARG A N 1
ATOM 672 C CA . ARG A 1 89 ? 6.664 6.546 11.630 1.00 96.25 89 ARG A CA 1
ATOM 673 C C . ARG A 1 89 ? 5.227 6.938 11.973 1.00 96.25 89 ARG A C 1
ATOM 675 O O . ARG A 1 89 ? 4.904 7.077 13.149 1.00 96.25 89 ARG A O 1
ATOM 682 N N . GLU A 1 90 ? 4.377 7.142 10.970 1.00 95.75 90 GLU A N 1
ATOM 683 C CA . GLU A 1 90 ? 2.972 7.518 11.184 1.00 95.75 90 GLU A CA 1
ATOM 684 C C . GLU A 1 90 ? 2.107 6.320 11.624 1.00 95.75 90 GLU A C 1
ATOM 686 O O . GLU A 1 90 ? 1.129 6.491 12.357 1.00 95.75 90 GLU A O 1
ATOM 691 N N . PHE A 1 91 ? 2.469 5.100 11.214 1.00 95.81 91 PHE A N 1
ATOM 692 C CA . PHE A 1 91 ? 1.714 3.869 11.467 1.00 95.81 91 PHE A CA 1
ATOM 693 C C . PHE A 1 91 ? 2.609 2.731 11.999 1.00 95.81 91 PHE A C 1
ATOM 695 O O . PHE A 1 91 ? 2.666 1.658 11.391 1.00 95.81 91 PHE A O 1
ATOM 702 N N . PRO A 1 92 ? 3.259 2.912 13.163 1.00 95.25 92 PRO A N 1
ATOM 703 C CA . PRO A 1 92 ? 4.283 1.992 13.656 1.00 95.25 92 PRO A CA 1
ATOM 704 C C . PRO A 1 92 ? 3.736 0.583 13.878 1.00 95.25 92 PRO A C 1
ATOM 706 O O . PRO A 1 92 ? 2.691 0.398 14.510 1.00 95.25 92 PRO A O 1
ATOM 709 N N . GLY A 1 93 ? 4.444 -0.413 13.344 1.00 94.44 93 GLY A N 1
ATOM 710 C CA . GLY A 1 93 ? 4.099 -1.831 13.426 1.00 94.44 93 GLY A CA 1
ATOM 711 C C . GLY A 1 93 ? 2.855 -2.234 12.630 1.00 94.44 93 GLY A C 1
ATOM 712 O O . GLY A 1 93 ? 2.373 -3.357 12.786 1.00 94.44 93 GLY A O 1
ATOM 713 N N . ARG A 1 94 ? 2.305 -1.334 11.802 1.00 95.88 94 ARG A N 1
ATOM 714 C CA . ARG A 1 94 ? 1.069 -1.559 11.032 1.00 95.88 94 ARG A CA 1
ATOM 715 C C . ARG A 1 94 ? 1.272 -1.488 9.521 1.00 95.88 94 ARG A C 1
ATOM 717 O O . ARG A 1 94 ? 0.292 -1.645 8.795 1.00 95.88 94 ARG A O 1
ATOM 724 N N . VAL A 1 95 ? 2.500 -1.284 9.040 1.00 96.44 95 VAL A N 1
ATOM 725 C CA . VAL A 1 95 ? 2.818 -1.250 7.607 1.00 96.44 95 VAL A CA 1
ATOM 726 C C . VAL A 1 95 ? 3.362 -2.601 7.149 1.00 96.44 95 VAL A C 1
ATOM 728 O O . VAL A 1 95 ? 4.348 -3.125 7.660 1.00 96.44 95 VAL A O 1
ATOM 731 N N . LEU A 1 96 ? 2.703 -3.179 6.151 1.00 95.94 96 LEU A N 1
ATOM 732 C CA . LEU A 1 96 ? 3.079 -4.418 5.491 1.00 95.94 96 LEU A CA 1
ATOM 733 C C . LEU A 1 96 ? 3.624 -4.115 4.098 1.00 95.94 96 LEU A C 1
ATOM 735 O O . LEU A 1 96 ? 3.053 -3.313 3.360 1.00 95.94 96 LEU A O 1
ATOM 739 N N . ARG A 1 97 ? 4.692 -4.815 3.714 1.00 93.38 97 ARG A N 1
ATOM 740 C CA . ARG A 1 97 ? 5.297 -4.738 2.380 1.00 93.38 97 ARG A CA 1
ATOM 741 C C . ARG A 1 97 ? 5.696 -6.116 1.893 1.00 93.38 97 ARG A C 1
ATOM 743 O O . ARG A 1 97 ? 5.951 -7.031 2.679 1.00 93.38 97 ARG A O 1
ATOM 750 N N . VAL A 1 98 ? 5.822 -6.238 0.579 1.00 91.56 98 VAL A N 1
ATOM 751 C CA . VAL A 1 98 ? 6.572 -7.340 -0.013 1.00 91.56 98 VAL A CA 1
ATOM 752 C C . VAL A 1 98 ? 8.056 -7.135 0.280 1.00 91.56 98 VAL A C 1
ATOM 754 O O . VAL A 1 98 ? 8.638 -6.126 -0.105 1.00 91.56 98 VAL A O 1
ATOM 757 N N . GLN A 1 99 ? 8.672 -8.107 0.948 1.00 84.75 99 GLN A N 1
ATOM 758 C CA . GLN A 1 99 ? 10.111 -8.128 1.205 1.00 84.75 99 GLN A CA 1
ATOM 759 C C . GLN A 1 99 ? 10.800 -9.161 0.306 1.00 84.75 99 GLN A C 1
ATOM 761 O O . GLN A 1 99 ? 10.169 -10.122 -0.136 1.00 84.75 99 GLN A O 1
ATO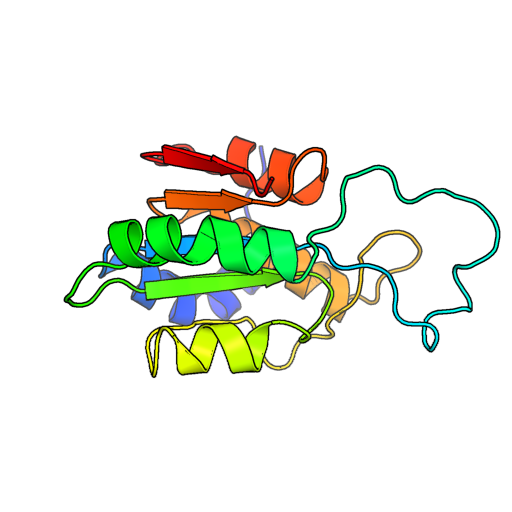M 766 N N . LYS A 1 100 ? 12.116 -9.006 0.105 1.00 80.81 100 LYS A N 1
ATOM 767 C CA . LYS A 1 100 ? 13.011 -9.985 -0.553 1.00 80.81 100 LYS A CA 1
ATOM 768 C C . LYS A 1 100 ? 12.772 -10.235 -2.050 1.00 80.81 100 LYS A C 1
ATOM 770 O O . LYS A 1 100 ? 13.443 -11.089 -2.618 1.00 80.81 100 LYS A O 1
ATOM 775 N N . LEU A 1 101 ? 11.852 -9.507 -2.681 1.00 82.00 101 LEU A N 1
ATOM 776 C CA . LEU A 1 101 ? 11.723 -9.450 -4.136 1.00 82.00 101 LEU A CA 1
ATOM 777 C C . LEU A 1 101 ? 12.168 -8.074 -4.626 1.00 82.00 101 LEU A C 1
ATOM 779 O O . LEU A 1 101 ? 11.874 -7.065 -3.979 1.00 82.00 101 LEU A O 1
ATOM 783 N N . GLU A 1 102 ? 12.856 -8.048 -5.765 1.00 78.12 102 GLU A N 1
ATOM 784 C CA . GLU A 1 102 ? 13.385 -6.820 -6.359 1.00 78.12 102 GLU A CA 1
ATOM 785 C C . GLU A 1 102 ? 12.303 -5.750 -6.525 1.00 78.12 102 GLU A C 1
ATOM 787 O O . GLU A 1 102 ? 11.234 -5.998 -7.087 1.00 78.12 102 GLU A O 1
ATOM 792 N N . LEU A 1 103 ? 12.592 -4.560 -5.995 1.00 76.50 103 LEU A N 1
ATOM 793 C CA . LEU A 1 103 ? 11.784 -3.364 -6.175 1.00 76.50 103 LEU A CA 1
ATOM 794 C C . LEU A 1 103 ? 12.199 -2.696 -7.482 1.00 76.50 103 LEU A C 1
ATOM 796 O O . LEU A 1 103 ? 13.286 -2.132 -7.569 1.00 76.50 103 LEU A O 1
ATOM 800 N N . GLN A 1 104 ? 11.354 -2.781 -8.503 1.00 68.75 104 GLN A N 1
ATOM 801 C CA . GLN A 1 104 ? 11.624 -2.155 -9.790 1.00 68.75 104 GLN A CA 1
ATOM 802 C C . GLN A 1 104 ? 10.311 -1.794 -10.480 1.00 68.75 104 GLN A C 1
ATOM 804 O O . GLN A 1 104 ? 9.324 -2.528 -10.410 1.00 68.75 104 GLN A O 1
ATOM 809 N N . ASN A 1 105 ? 10.313 -0.688 -11.219 1.00 66.94 105 ASN A N 1
ATOM 810 C CA . ASN A 1 105 ? 9.238 -0.370 -12.147 1.00 66.94 105 ASN A CA 1
ATOM 811 C C . ASN A 1 105 ? 9.216 -1.395 -13.300 1.00 66.94 105 ASN A C 1
ATOM 813 O O . ASN A 1 105 ? 10.152 -1.477 -14.095 1.00 66.94 105 ASN A O 1
ATOM 817 N N . VAL A 1 106 ? 8.132 -2.169 -13.408 1.00 62.38 106 VAL A N 1
ATOM 818 C CA . VAL A 1 106 ? 7.986 -3.289 -14.361 1.00 62.38 106 VAL A CA 1
ATOM 819 C C . VAL A 1 106 ? 7.627 -2.860 -15.798 1.00 62.38 106 VAL A C 1
ATOM 821 O O . VAL A 1 106 ? 6.787 -3.471 -16.454 1.00 62.38 106 VAL A O 1
ATOM 824 N N . GLY A 1 107 ? 8.252 -1.788 -16.294 1.00 61.50 107 GLY A N 1
ATOM 825 C CA . GLY A 1 107 ? 7.971 -1.185 -17.604 1.00 61.50 107 GLY A CA 1
ATOM 826 C C . GLY A 1 107 ? 8.634 -1.886 -18.800 1.00 61.50 107 GLY A C 1
ATOM 827 O O . GLY A 1 107 ? 7.941 -2.419 -19.664 1.00 61.50 107 GLY A O 1
ATOM 828 N N . ARG A 1 108 ? 9.973 -1.872 -18.887 1.00 56.69 108 ARG A N 1
ATOM 829 C CA . ARG A 1 108 ? 10.739 -2.545 -19.958 1.00 56.69 108 ARG A CA 1
ATOM 830 C C . ARG A 1 108 ? 11.768 -3.497 -19.346 1.00 56.69 108 ARG A C 1
ATOM 832 O O . ARG A 1 108 ? 12.611 -3.061 -18.575 1.00 56.69 108 ARG A O 1
ATOM 839 N N . ASN A 1 109 ? 11.684 -4.773 -19.728 1.00 66.69 109 ASN A N 1
ATOM 840 C CA . ASN A 1 109 ? 12.538 -5.885 -19.288 1.00 66.69 109 ASN A CA 1
ATOM 841 C C . ASN A 1 109 ? 12.648 -6.050 -17.759 1.00 66.69 109 ASN A C 1
ATOM 843 O O . ASN A 1 109 ? 13.759 -6.021 -17.229 1.00 66.69 109 ASN A O 1
ATOM 847 N N . PRO A 1 110 ? 11.523 -6.224 -17.039 1.00 75.75 110 PRO A N 1
ATOM 848 C CA . PRO A 1 110 ? 11.596 -6.557 -15.623 1.00 75.75 110 PRO A CA 1
ATOM 849 C C . PRO A 1 110 ? 12.299 -7.901 -15.429 1.00 75.75 110 PRO A C 1
ATOM 851 O O . PRO A 1 110 ? 12.111 -8.829 -16.223 1.00 75.75 110 PRO A O 1
ATOM 854 N N . SER A 1 111 ? 13.061 -8.028 -14.343 1.00 83.81 111 SER A N 1
ATOM 855 C CA . SER A 1 111 ? 13.489 -9.345 -13.880 1.00 83.81 111 SER A CA 1
ATOM 856 C C . SER A 1 111 ? 12.265 -10.195 -13.514 1.00 83.81 111 SER A C 1
ATOM 858 O O . SER A 1 111 ? 11.182 -9.679 -13.214 1.00 83.81 111 SER A O 1
ATOM 860 N N . GLU A 1 112 ? 12.428 -11.519 -13.497 1.00 86.19 112 GLU A N 1
ATOM 861 C CA . GLU A 1 112 ? 11.371 -12.414 -13.017 1.00 86.19 112 GLU A CA 1
ATOM 862 C C . GLU A 1 112 ? 10.964 -12.062 -11.577 1.00 86.19 112 GLU A C 1
ATOM 864 O O . GLU A 1 112 ? 9.775 -12.017 -11.263 1.00 86.19 112 GLU A O 1
ATOM 869 N N . SER A 1 113 ? 11.935 -11.710 -10.724 1.00 87.19 113 SER A N 1
ATOM 870 C CA . SER A 1 113 ? 11.668 -11.286 -9.348 1.00 87.19 113 SER A CA 1
ATOM 871 C C . SER A 1 113 ? 10.830 -10.007 -9.284 1.00 87.19 113 SER A C 1
ATOM 873 O O . SER A 1 113 ? 9.916 -9.935 -8.458 1.00 87.19 113 SER A O 1
ATOM 875 N N . ALA A 1 114 ? 11.116 -9.008 -10.122 1.00 84.06 114 ALA A N 1
ATOM 876 C CA . ALA A 1 114 ? 10.356 -7.761 -10.170 1.00 84.06 114 ALA A CA 1
ATOM 877 C C . ALA A 1 114 ? 8.926 -7.996 -10.680 1.00 84.06 114 ALA A C 1
ATOM 879 O O . ALA A 1 114 ? 7.959 -7.481 -10.114 1.00 84.06 114 ALA A O 1
ATOM 880 N N . LEU A 1 115 ? 8.763 -8.843 -11.703 1.00 87.75 115 LEU A N 1
ATOM 881 C CA . LEU A 1 115 ? 7.444 -9.226 -12.204 1.00 87.75 115 LEU A CA 1
ATOM 882 C C . LEU A 1 115 ? 6.635 -9.984 -11.143 1.00 87.75 115 LEU A C 1
ATOM 884 O O . LEU A 1 115 ? 5.459 -9.684 -10.927 1.00 87.75 115 LEU A O 1
ATOM 888 N N . MET A 1 116 ? 7.260 -10.937 -10.446 1.00 89.62 116 MET A N 1
ATOM 889 C CA . MET A 1 116 ? 6.633 -11.663 -9.340 1.00 89.62 116 MET A CA 1
ATOM 890 C C . MET A 1 116 ? 6.173 -10.718 -8.230 1.00 89.62 116 MET A C 1
ATOM 892 O O . MET A 1 116 ? 5.055 -10.869 -7.730 1.00 89.62 116 MET A O 1
ATOM 896 N N . ARG A 1 117 ? 7.004 -9.731 -7.869 1.00 90.94 117 ARG A N 1
ATOM 897 C CA . ARG A 1 117 ? 6.650 -8.701 -6.889 1.00 90.94 117 ARG A CA 1
ATOM 898 C C . ARG A 1 117 ? 5.426 -7.914 -7.329 1.00 90.94 117 ARG A C 1
ATOM 900 O O . ARG A 1 117 ? 4.457 -7.868 -6.580 1.00 90.94 117 ARG A O 1
ATOM 907 N N . ALA A 1 118 ? 5.439 -7.370 -8.543 1.00 90.00 118 ALA A N 1
ATOM 908 C CA . ALA A 1 118 ? 4.341 -6.570 -9.079 1.00 90.00 118 ALA A CA 1
ATOM 909 C C . ALA A 1 118 ? 3.013 -7.342 -9.084 1.00 90.00 118 ALA A C 1
ATOM 911 O O . ALA A 1 118 ? 1.980 -6.833 -8.649 1.00 90.00 118 ALA A O 1
ATOM 912 N N . VAL A 1 119 ? 3.035 -8.606 -9.518 1.00 91.12 119 VAL A N 1
ATOM 913 C CA . VAL A 1 119 ? 1.847 -9.470 -9.492 1.00 91.12 119 VAL A CA 1
ATOM 914 C C . VAL A 1 119 ? 1.367 -9.727 -8.061 1.00 91.12 119 VAL A C 1
ATOM 916 O O . VAL A 1 119 ? 0.161 -9.715 -7.802 1.00 91.12 119 VAL A O 1
ATOM 919 N N . MET A 1 120 ? 2.290 -9.964 -7.126 1.00 92.31 120 MET A N 1
ATOM 920 C CA . MET A 1 120 ? 1.951 -10.185 -5.723 1.00 92.31 120 MET A CA 1
ATOM 921 C C . MET A 1 120 ? 1.369 -8.930 -5.069 1.00 92.31 120 MET A C 1
ATOM 923 O O . MET A 1 120 ? 0.374 -9.028 -4.358 1.00 92.31 120 MET A O 1
ATOM 927 N N . GLU A 1 121 ? 1.935 -7.758 -5.339 1.00 94.25 121 GLU A N 1
ATOM 928 C CA . GLU A 1 121 ? 1.431 -6.475 -4.849 1.00 94.25 121 GLU A CA 1
ATOM 929 C C . GLU A 1 121 ? 0.032 -6.175 -5.397 1.00 94.25 121 GLU A C 1
ATOM 931 O O . GLU A 1 121 ? -0.852 -5.836 -4.616 1.00 94.25 121 GLU A O 1
ATOM 936 N N . LEU A 1 122 ? -0.224 -6.397 -6.694 1.00 93.88 122 LEU A N 1
ATOM 937 C CA . LEU A 1 122 ? -1.575 -6.285 -7.263 1.00 93.88 122 LEU A CA 1
ATOM 938 C C . LEU A 1 122 ? -2.569 -7.224 -6.574 1.00 93.88 122 LEU A C 1
ATOM 940 O O . LEU A 1 122 ? -3.695 -6.826 -6.270 1.00 93.88 122 LEU A O 1
ATOM 944 N N . HIS A 1 123 ? -2.158 -8.466 -6.306 1.00 92.81 123 HIS A N 1
ATOM 945 C CA . HIS A 1 123 ? -3.001 -9.413 -5.588 1.00 92.81 123 HIS A CA 1
ATOM 946 C C . HIS A 1 123 ? -3.298 -8.933 -4.163 1.00 92.81 123 HIS A C 1
ATOM 948 O O . HIS A 1 123 ? -4.458 -8.919 -3.765 1.00 92.81 123 HIS A O 1
ATOM 954 N N . LEU A 1 124 ? -2.293 -8.496 -3.409 1.00 94.75 124 LEU A N 1
ATOM 955 C CA . LEU A 1 124 ? -2.466 -8.045 -2.027 1.00 94.75 124 LEU A CA 1
ATOM 956 C C . LEU A 1 124 ? -3.284 -6.746 -1.939 1.00 94.75 124 LEU A C 1
ATOM 958 O O . LEU A 1 124 ? -4.169 -6.644 -1.090 1.00 94.75 124 LEU A O 1
ATOM 962 N N . LEU A 1 125 ? -3.085 -5.801 -2.865 1.00 95.56 125 LEU A N 1
ATOM 963 C CA . LEU A 1 125 ? -3.943 -4.617 -3.002 1.00 95.56 125 LEU A CA 1
ATOM 964 C C . LEU A 1 125 ? -5.401 -5.008 -3.272 1.00 95.56 125 LEU A C 1
ATOM 966 O O . LEU A 1 125 ? -6.310 -4.417 -2.692 1.00 95.56 125 LEU A O 1
ATOM 970 N N . SER A 1 126 ? -5.644 -6.036 -4.093 1.00 93.00 126 SER A N 1
ATOM 971 C CA . SER A 1 126 ? -7.007 -6.507 -4.381 1.00 93.00 126 SER A CA 1
ATOM 972 C C . SER A 1 126 ? -7.736 -7.116 -3.177 1.00 93.00 126 SER A C 1
ATOM 974 O O . SER A 1 126 ? -8.951 -7.284 -3.227 1.00 93.00 126 SER A O 1
ATOM 976 N N . LEU A 1 127 ? -7.011 -7.440 -2.100 1.00 93.31 127 LEU A N 1
ATOM 977 C CA . LEU A 1 127 ? -7.578 -7.953 -0.850 1.00 93.31 127 LEU A CA 1
ATOM 978 C C . LEU A 1 127 ? -7.892 -6.845 0.166 1.00 93.31 127 LEU A C 1
ATOM 980 O O . LEU A 1 127 ? -8.550 -7.121 1.168 1.00 93.31 127 LEU A O 1
ATOM 984 N N . CYS A 1 128 ? -7.419 -5.616 -0.061 1.00 96.19 128 CYS A N 1
ATOM 985 C CA . CYS A 1 128 ? -7.576 -4.526 0.897 1.00 96.19 128 CYS A CA 1
ATOM 986 C C . CYS A 1 128 ? -9.009 -3.971 0.915 1.00 96.19 128 CYS A C 1
ATOM 988 O O . CYS A 1 128 ? -9.681 -3.935 -0.116 1.00 96.19 128 CYS A O 1
ATOM 990 N N . ASN A 1 129 ? -9.486 -3.487 2.065 1.00 96.56 129 ASN A N 1
ATOM 991 C CA . ASN A 1 129 ? -10.839 -2.921 2.169 1.00 96.56 129 ASN A CA 1
ATOM 992 C C . ASN A 1 129 ? -10.930 -1.500 1.617 1.00 96.56 129 ASN A C 1
ATOM 994 O O . ASN A 1 129 ? -11.959 -1.130 1.061 1.00 96.56 129 ASN A O 1
ATOM 998 N N . HIS A 1 130 ? -9.869 -0.719 1.777 1.00 97.69 130 HIS A N 1
ATOM 999 C CA . HIS A 1 130 ? -9.751 0.637 1.257 1.00 97.69 130 HIS A CA 1
ATOM 1000 C C . HIS A 1 130 ? -8.515 0.721 0.373 1.00 97.69 130 HIS A C 1
ATOM 1002 O O . HIS A 1 130 ? -7.519 0.050 0.647 1.00 97.69 130 HIS A O 1
ATOM 1008 N N . LEU A 1 131 ? -8.570 1.541 -0.670 1.00 98.25 131 LEU A N 1
ATOM 1009 C CA . LEU A 1 131 ? -7.438 1.805 -1.547 1.00 98.25 131 LEU A CA 1
ATOM 1010 C C . LEU A 1 131 ? -7.112 3.300 -1.549 1.00 98.25 131 LEU A C 1
ATOM 1012 O O . LEU A 1 131 ? -8.010 4.121 -1.690 1.00 98.25 131 LEU A O 1
ATOM 1016 N N . VAL A 1 132 ? -5.831 3.643 -1.422 1.00 98.06 132 VAL A N 1
ATOM 1017 C CA . VAL A 1 132 ? -5.295 4.996 -1.625 1.00 98.06 132 VAL A CA 1
ATOM 1018 C C . VAL A 1 132 ? -4.198 4.902 -2.674 1.00 98.06 132 VAL A C 1
ATOM 1020 O O . VAL A 1 132 ? -3.135 4.333 -2.426 1.00 98.06 132 VAL A O 1
ATOM 1023 N N . VAL A 1 133 ? -4.464 5.380 -3.885 1.00 96.81 133 VAL A N 1
ATOM 1024 C CA . VAL A 1 133 ? -3.646 5.024 -5.050 1.00 96.81 133 VAL A CA 1
ATOM 1025 C C . VAL A 1 133 ? -3.199 6.236 -5.850 1.00 96.81 133 VAL A C 1
ATOM 1027 O O . VAL A 1 133 ? -3.837 7.285 -5.872 1.00 96.81 133 VAL A O 1
ATOM 1030 N N . THR A 1 134 ? -2.073 6.089 -6.541 1.00 94.31 134 THR A N 1
ATOM 1031 C CA . THR A 1 134 ? -1.568 7.124 -7.450 1.00 94.31 134 THR A CA 1
ATOM 1032 C C . THR A 1 134 ? -2.561 7.357 -8.599 1.00 94.31 134 THR A C 1
ATOM 1034 O O . THR A 1 134 ? -2.930 6.373 -9.258 1.00 94.31 134 THR A O 1
ATOM 1037 N N . PRO A 1 135 ? -2.970 8.607 -8.886 1.00 90.56 135 PRO A N 1
ATOM 1038 C CA . PRO A 1 135 ? -3.833 8.910 -10.024 1.00 90.56 135 PRO A CA 1
ATOM 1039 C C . PRO A 1 135 ? -3.152 8.593 -11.361 1.00 90.56 135 PRO A C 1
ATOM 1041 O O . PRO A 1 135 ? -1.931 8.633 -11.500 1.00 90.56 135 PRO A O 1
ATOM 1044 N N . ASN A 1 136 ? -3.954 8.198 -12.352 1.00 86.75 136 ASN A N 1
ATOM 1045 C CA . ASN A 1 136 ? -3.517 7.894 -13.723 1.00 86.75 136 ASN A CA 1
ATOM 1046 C C . ASN A 1 136 ? -2.425 6.810 -13.875 1.00 86.75 136 ASN A C 1
ATOM 1048 O O . ASN A 1 136 ? -1.945 6.566 -14.983 1.00 86.75 136 ASN A O 1
ATOM 1052 N N . SER A 1 137 ? -2.039 6.113 -12.802 1.00 87.75 137 SER A N 1
ATOM 1053 C CA . SER A 1 137 ? -1.123 4.977 -12.888 1.00 87.75 137 SER A CA 1
ATOM 1054 C C . SER A 1 137 ? -1.866 3.726 -13.347 1.00 87.75 137 SER A C 1
ATOM 1056 O O . SER A 1 137 ? -2.818 3.283 -12.706 1.00 87.75 137 SER A O 1
ATOM 1058 N N . ARG A 1 138 ? -1.379 3.095 -14.423 1.00 88.81 138 ARG A N 1
ATOM 1059 C CA . ARG A 1 138 ? -1.927 1.821 -14.926 1.00 88.81 138 ARG A CA 1
ATOM 1060 C C . ARG A 1 138 ? -1.927 0.732 -13.854 1.00 88.81 138 ARG A C 1
ATOM 1062 O O . ARG A 1 138 ? -2.859 -0.063 -13.798 1.00 88.81 138 ARG A O 1
ATOM 1069 N N . PHE A 1 139 ? -0.914 0.719 -12.987 1.00 89.81 139 PHE A N 1
ATOM 1070 C CA . PHE A 1 139 ? -0.845 -0.209 -11.861 1.00 89.81 139 PHE A CA 1
ATOM 1071 C C . PHE A 1 139 ? -1.991 0.033 -10.871 1.00 89.81 139 PHE A C 1
ATOM 1073 O O . PHE A 1 139 ? -2.695 -0.910 -10.517 1.00 89.81 139 PHE A O 1
ATOM 1080 N N . SER A 1 140 ? -2.254 1.297 -10.512 1.00 92.31 140 SER A N 1
ATOM 1081 C CA . SER A 1 140 ? -3.418 1.670 -9.696 1.00 92.31 140 SER A CA 1
ATOM 1082 C C . SER A 1 140 ? -4.729 1.252 -10.359 1.00 92.31 140 SER A C 1
ATOM 1084 O O . SER A 1 140 ? -5.585 0.668 -9.704 1.00 92.31 140 SER A O 1
ATOM 1086 N N . THR A 1 141 ? -4.887 1.509 -11.662 1.00 92.25 141 THR A N 1
ATOM 1087 C CA . THR A 1 141 ? -6.098 1.142 -12.410 1.00 92.25 141 THR A CA 1
ATOM 1088 C C . THR A 1 141 ? -6.352 -0.362 -12.359 1.00 92.25 141 THR A C 1
ATOM 1090 O O .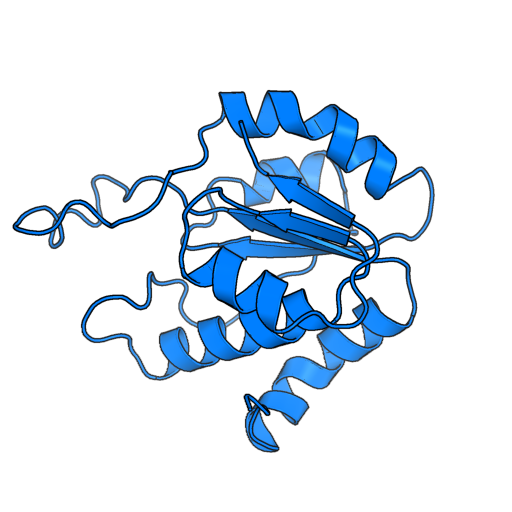 THR A 1 141 ? -7.483 -0.786 -12.132 1.00 92.25 141 THR A O 1
ATOM 1093 N N . VAL A 1 142 ? -5.306 -1.176 -12.528 1.00 92.75 142 VAL A N 1
ATOM 1094 C CA . VAL A 1 142 ? -5.422 -2.635 -12.417 1.00 92.75 142 VAL A CA 1
ATOM 1095 C C . VAL A 1 142 ? -5.747 -3.042 -10.981 1.00 92.75 142 VAL A C 1
ATOM 1097 O O . VAL A 1 142 ? -6.663 -3.835 -10.788 1.00 92.75 142 VAL A O 1
ATOM 1100 N N . ALA A 1 143 ? -5.069 -2.487 -9.973 1.00 93.81 143 ALA A N 1
ATOM 1101 C CA . ALA A 1 143 ? -5.338 -2.796 -8.567 1.00 93.81 143 ALA A CA 1
ATOM 1102 C C . ALA A 1 143 ? -6.800 -2.514 -8.179 1.00 93.81 143 ALA A C 1
ATOM 1104 O O . ALA A 1 143 ? -7.459 -3.372 -7.592 1.00 93.81 143 ALA A O 1
ATOM 1105 N N . VAL A 1 144 ? -7.324 -1.349 -8.574 1.00 94.94 144 VAL A N 1
ATOM 1106 C CA . VAL A 1 144 ? -8.728 -0.964 -8.369 1.00 94.94 144 VAL A CA 1
ATOM 1107 C C . VAL A 1 144 ? -9.667 -1.909 -9.118 1.00 94.94 144 VAL A C 1
ATOM 1109 O O . VAL A 1 144 ? -10.617 -2.415 -8.532 1.00 94.94 144 VAL A O 1
ATOM 1112 N N . GLY A 1 145 ? -9.382 -2.213 -10.388 1.00 93.81 145 GLY A N 1
ATOM 1113 C CA . GLY A 1 145 ? -10.215 -3.111 -11.194 1.00 93.81 145 GLY A CA 1
ATOM 1114 C C . GLY A 1 145 ? -10.233 -4.568 -10.710 1.00 93.81 145 GLY A C 1
ATOM 1115 O O . GLY A 1 145 ? -11.206 -5.281 -10.950 1.00 93.81 145 GLY A O 1
ATOM 1116 N N . LEU A 1 146 ? -9.179 -5.027 -10.028 1.00 92.62 146 LEU A N 1
ATOM 1117 C CA . LEU A 1 146 ? -9.125 -6.359 -9.417 1.00 92.62 146 LEU A CA 1
ATOM 1118 C C . LEU A 1 146 ? -9.848 -6.425 -8.066 1.00 92.62 146 LEU A C 1
ATOM 1120 O O . LEU A 1 146 ? -10.280 -7.507 -7.662 1.00 92.62 146 LEU A O 1
ATOM 1124 N N . ASN A 1 147 ? -9.981 -5.298 -7.365 1.00 91.62 147 ASN A N 1
ATOM 1125 C CA . ASN A 1 147 ? -10.568 -5.252 -6.033 1.00 91.62 147 ASN A CA 1
ATOM 1126 C C . ASN A 1 147 ? -12.101 -5.159 -6.090 1.00 91.62 147 ASN A C 1
ATOM 1128 O O . ASN A 1 147 ? -12.692 -4.083 -6.064 1.00 91.62 147 ASN A O 1
ATOM 1132 N N . THR A 1 148 ? -12.755 -6.317 -6.129 1.00 86.19 148 THR A N 1
ATOM 1133 C CA . THR A 1 148 ? -14.227 -6.419 -6.172 1.00 86.19 148 THR A CA 1
ATOM 1134 C C . THR A 1 148 ? -14.915 -6.168 -4.827 1.00 86.19 148 THR A C 1
ATOM 1136 O O . THR A 1 148 ? -16.126 -5.977 -4.800 1.00 86.19 148 THR A O 1
ATOM 1139 N N . ASN A 1 149 ? -14.162 -6.133 -3.721 1.00 81.56 149 ASN A N 1
ATOM 1140 C CA . ASN A 1 149 ? -14.685 -5.955 -2.360 1.00 81.56 149 ASN A CA 1
ATOM 1141 C C . ASN A 1 149 ? -14.264 -4.610 -1.740 1.00 81.56 149 ASN A C 1
ATOM 1143 O O . ASN A 1 149 ? -14.311 -4.439 -0.517 1.00 81.56 149 ASN A O 1
ATOM 1147 N N . CYS A 1 150 ? -13.825 -3.664 -2.574 1.00 92.25 150 CYS A N 1
ATOM 1148 C CA . CYS A 1 150 ? -13.321 -2.374 -2.129 1.00 92.25 150 CYS A CA 1
ATOM 1149 C C . CYS A 1 150 ? -14.463 -1.494 -1.608 1.00 92.25 150 CYS A C 1
ATOM 1151 O O . CYS A 1 150 ? -15.459 -1.278 -2.295 1.00 92.25 150 CYS A O 1
ATOM 1153 N N . ARG A 1 151 ? -14.307 -0.958 -0.397 1.00 94.62 151 ARG A N 1
ATOM 1154 C CA . ARG A 1 151 ? -15.267 -0.045 0.237 1.00 94.62 151 ARG A CA 1
ATOM 1155 C C . ARG A 1 151 ? -15.075 1.397 -0.213 1.00 94.62 151 ARG A C 1
ATOM 1157 O O . ARG A 1 151 ? -16.054 2.126 -0.325 1.00 94.62 151 ARG A O 1
ATOM 1164 N N . SER A 1 152 ? -13.833 1.820 -0.439 1.00 96.94 152 SER A N 1
ATOM 1165 C CA . SER A 1 152 ? -13.526 3.155 -0.955 1.00 96.94 152 SER A CA 1
ATOM 1166 C C . SER A 1 152 ? -12.188 3.183 -1.683 1.00 96.94 152 SER A C 1
ATOM 1168 O O . SER A 1 152 ? -11.250 2.474 -1.312 1.00 96.94 152 SER A O 1
ATOM 1170 N N . VAL A 1 153 ? -12.105 4.044 -2.696 1.00 97.31 153 VAL A N 1
ATOM 1171 C CA . VAL A 1 153 ? -10.881 4.330 -3.446 1.00 97.31 153 VAL A CA 1
ATOM 1172 C C . VAL A 1 153 ? -10.632 5.831 -3.378 1.00 97.31 153 VAL A C 1
ATOM 1174 O O . VAL A 1 153 ? -11.455 6.609 -3.848 1.00 97.31 153 VAL A O 1
ATOM 1177 N N . GLU A 1 154 ? -9.499 6.216 -2.806 1.00 97.50 154 GLU A N 1
ATOM 1178 C CA . GLU A 1 154 ? -9.007 7.589 -2.740 1.00 97.50 154 GLU A CA 1
ATOM 1179 C C . GLU A 1 154 ? -7.779 7.735 -3.644 1.00 97.50 154 GLU A C 1
ATOM 1181 O O . GLU A 1 154 ? -7.012 6.785 -3.842 1.00 97.50 154 GLU A O 1
ATOM 1186 N N . TYR A 1 155 ? -7.564 8.935 -4.176 1.00 96.06 155 TYR A N 1
ATOM 1187 C CA . TYR A 1 155 ? -6.429 9.234 -5.046 1.00 96.06 155 TYR A CA 1
ATOM 1188 C C . TYR A 1 155 ? -5.558 10.323 -4.431 1.00 96.06 155 TYR A C 1
ATOM 1190 O O . TYR A 1 155 ? -6.077 11.293 -3.880 1.00 96.06 155 TYR A O 1
ATOM 1198 N N . PHE A 1 156 ? -4.236 10.177 -4.536 1.00 92.94 156 PHE A N 1
ATOM 1199 C CA . PHE A 1 156 ? -3.309 11.257 -4.176 1.00 92.94 156 PHE A CA 1
ATOM 1200 C C . PHE A 1 156 ? -3.576 12.513 -5.026 1.00 92.94 156 PHE A C 1
ATOM 1202 O O . PHE A 1 156 ? -3.950 12.396 -6.192 1.00 92.94 156 PHE A O 1
ATOM 1209 N N . SER A 1 157 ? -3.368 13.700 -4.443 1.00 83.25 157 SER A N 1
ATOM 1210 C CA . SER A 1 157 ? -3.614 15.019 -5.060 1.00 83.25 157 SER A CA 1
ATOM 1211 C C . SER A 1 157 ? -2.439 15.974 -4.913 1.00 83.25 157 SER A C 1
ATOM 1213 O O . SER A 1 157 ? -1.762 15.897 -3.859 1.00 83.25 157 SER A O 1
#

Organism: Blastocystis hominis (NCBI:txid12968)

Radius of gyration: 14.99 Å; chains: 1; bounding box: 36×39×41 Å

Secondary structure (DSSP, 8-state):
-----HHHHHHHHHHHHHHHHS-EEEEEEPPPPPGGGGGG-SS---SS----HHHHHHHHHHHHHHHTTTT-EEEEEES-STTHHHHHHHSTT-EE---SS-----SSS--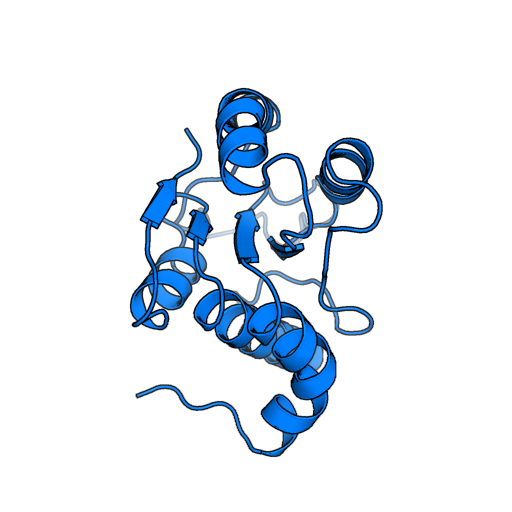HHHHHHHHHHHHHHHT-SEEEE-TT-HHHHHHHHH-TT-SEEEE--

Sequence (157 aa):
MFQPSSYLKRIAAPLSALLSKATSVGVHIRTQPSFADSAAKTHERGTGDVVTQQSVEKMLPKLKELMGDRGNLMFLAGDSEEFDSLMEREFPGRVLRVQKLELQNVGRNPSESALMRAVMELHLLSLCNHLVVTPNSRFSTVAVGLNTNCRSVEYFS

pLDDT: mean 84.96, std 15.98, range [37.47, 98.25]